Protein AF-A0A8T1BRJ1-F1 (afdb_monomer_lite)

Organism: NCBI:txid29920

Secondary structure (DSSP, 8-state):
--EEEEEE--TT-SS-HHHHHIIIIITTTT-HHHHHHHSEEEEEES--TT-TTSPPTT-EEEES--EEEEEETTTEEEEE--GGGEEEE--SS-----EEEEP-

Sequence (104 aa):
MNLICLHFTDAESSEPLEALQELFRDNYESNRDAVNSLLLTATMWNMESRSDDLPLSGAIITISDYSNLKQFRETNYQMTIKLRDLTWENQPYKIRGSMVIHMP

Radius of gyration: 13.13 Å; chains: 1; bounding box: 35×35×32 Å

Structure (mmCIF, N/CA/C/O backbone):
data_AF-A0A8T1BRJ1-F1
#
_entry.id   AF-A0A8T1BRJ1-F1
#
loop_
_atom_site.group_PDB
_atom_site.id
_atom_site.type_symbol
_atom_site.label_atom_id
_atom_site.label_alt_id
_atom_site.label_comp_id
_atom_site.label_asym_id
_atom_site.label_entity_id
_atom_site.label_seq_id
_atom_site.pdbx_PDB_ins_code
_atom_site.Cartn_x
_atom_site.Cartn_y
_atom_site.Cartn_z
_atom_site.occupancy
_atom_site.B_iso_or_equiv
_atom_site.auth_seq_id
_atom_site.auth_comp_id
_atom_site.auth_asym_id
_atom_site.auth_atom_id
_atom_site.pdbx_PDB_model_num
ATOM 1 N N . MET A 1 1 ? -0.884 -20.447 -3.871 1.00 51.69 1 MET A N 1
ATOM 2 C CA . MET A 1 1 ? -1.229 -19.159 -4.502 1.00 51.69 1 MET A CA 1
ATOM 3 C C . MET A 1 1 ? -0.728 -18.094 -3.561 1.00 51.69 1 MET A C 1
ATOM 5 O O . MET A 1 1 ? -1.243 -18.011 -2.454 1.00 51.69 1 MET A O 1
ATOM 9 N N . ASN A 1 2 ? 0.338 -17.399 -3.942 1.00 67.44 2 ASN A N 1
ATOM 10 C CA . ASN A 1 2 ? 0.956 -16.407 -3.074 1.00 67.44 2 ASN A CA 1
ATOM 11 C C . ASN A 1 2 ? 0.276 -15.059 -3.297 1.00 67.44 2 ASN A C 1
ATOM 13 O O . ASN A 1 2 ? -0.020 -14.674 -4.434 1.00 67.44 2 ASN A O 1
ATOM 17 N N . LEU A 1 3 ? -0.014 -14.401 -2.185 1.00 73.38 3 LEU A N 1
ATOM 18 C CA . LEU A 1 3 ? -0.657 -13.105 -2.116 1.00 73.38 3 LEU A CA 1
ATOM 19 C C . LEU A 1 3 ? 0.280 -12.176 -1.362 1.00 73.38 3 LEU A C 1
ATOM 21 O O . LEU A 1 3 ? 0.833 -12.562 -0.332 1.00 73.38 3 LEU A O 1
ATOM 25 N N . ILE A 1 4 ? 0.456 -10.970 -1.888 1.00 79.81 4 ILE A N 1
ATOM 26 C CA . ILE A 1 4 ? 1.264 -9.932 -1.256 1.00 79.81 4 ILE A CA 1
ATOM 27 C C . ILE A 1 4 ? 0.362 -8.741 -0.968 1.00 79.81 4 ILE A C 1
ATOM 29 O O . ILE A 1 4 ? -0.399 -8.310 -1.838 1.00 79.81 4 ILE A O 1
ATOM 33 N N . CYS A 1 5 ? 0.462 -8.228 0.256 1.00 82.25 5 CYS A N 1
ATOM 34 C CA . CYS A 1 5 ? -0.195 -7.000 0.675 1.00 82.25 5 CYS A CA 1
ATOM 35 C C . CYS A 1 5 ? 0.829 -5.868 0.704 1.00 82.25 5 CYS A C 1
ATOM 37 O O . CYS A 1 5 ? 1.809 -5.916 1.452 1.00 82.25 5 CYS A O 1
ATOM 39 N N . LEU A 1 6 ? 0.573 -4.838 -0.093 1.00 83.94 6 LEU A N 1
ATOM 40 C CA . LEU A 1 6 ? 1.290 -3.572 -0.039 1.00 83.94 6 LEU A CA 1
ATOM 41 C C . LEU A 1 6 ? 0.434 -2.567 0.726 1.00 83.94 6 LEU A C 1
ATOM 43 O O . LEU A 1 6 ? -0.760 -2.450 0.453 1.00 83.94 6 LEU A O 1
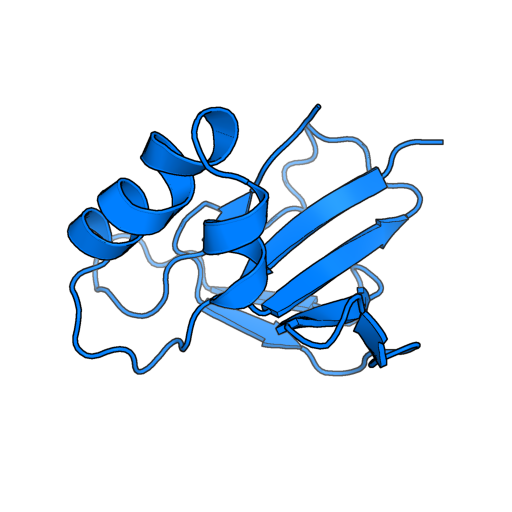ATOM 47 N N . HIS A 1 7 ? 1.035 -1.848 1.668 1.00 86.00 7 HIS A N 1
ATOM 48 C CA . HIS A 1 7 ? 0.369 -0.750 2.361 1.00 86.00 7 HIS A CA 1
ATOM 49 C C . HIS A 1 7 ? 0.983 0.572 1.926 1.00 86.00 7 HIS A C 1
ATOM 51 O O . HIS A 1 7 ? 2.209 0.734 1.948 1.00 86.00 7 HIS A O 1
ATOM 57 N N . PHE A 1 8 ? 0.111 1.502 1.552 1.00 84.44 8 PHE A N 1
ATOM 58 C CA . PHE A 1 8 ? 0.474 2.822 1.070 1.00 84.44 8 PHE A CA 1
ATOM 59 C C . PHE A 1 8 ? -0.012 3.895 2.038 1.00 84.44 8 PHE A C 1
ATOM 61 O O . PHE A 1 8 ? -1.160 3.874 2.488 1.00 84.44 8 PHE A O 1
ATOM 68 N N . THR A 1 9 ? 0.880 4.839 2.312 1.00 84.88 9 THR A N 1
ATOM 69 C CA . THR A 1 9 ? 0.563 6.142 2.899 1.00 84.88 9 THR A CA 1
ATOM 70 C C . THR A 1 9 ? 0.669 7.217 1.818 1.00 84.88 9 THR A C 1
ATOM 72 O O . THR A 1 9 ? 1.154 6.946 0.716 1.00 84.88 9 THR A O 1
ATOM 75 N N . ASP A 1 10 ? 0.226 8.433 2.124 1.00 82.19 10 ASP A N 1
ATOM 76 C CA . ASP A 1 10 ? 0.404 9.572 1.228 1.00 82.19 10 ASP A CA 1
ATOM 77 C C . ASP A 1 10 ? 1.902 9.828 0.978 1.00 82.19 10 ASP A C 1
ATOM 79 O O . ASP A 1 10 ? 2.700 9.931 1.913 1.00 82.19 10 ASP A O 1
ATOM 83 N N . ALA A 1 11 ? 2.298 9.927 -0.291 1.00 78.69 11 ALA A N 1
ATOM 84 C CA . ALA A 1 11 ? 3.668 10.273 -0.659 1.00 78.69 11 ALA A CA 1
ATOM 85 C C . ALA A 1 11 ? 4.033 11.704 -0.228 1.00 78.69 11 ALA A C 1
ATOM 87 O O . ALA A 1 11 ? 5.202 11.993 0.025 1.00 78.69 11 ALA A O 1
ATOM 88 N N . GLU A 1 12 ? 3.030 12.573 -0.093 1.00 78.44 12 GLU A N 1
ATOM 89 C CA . GLU A 1 12 ? 3.161 13.967 0.330 1.00 78.44 12 GLU A CA 1
ATOM 90 C C . GLU A 1 12 ? 2.919 14.162 1.840 1.00 78.44 12 GLU A C 1
ATOM 92 O O . GLU A 1 12 ? 2.792 15.300 2.300 1.00 78.44 12 GLU A O 1
ATOM 97 N N . SER A 1 13 ? 2.892 13.073 2.625 1.00 79.38 13 SER A N 1
ATOM 98 C CA . SER A 1 13 ? 2.833 13.130 4.095 1.00 79.38 13 SER A CA 1
ATOM 99 C C . SER A 1 13 ? 3.930 14.048 4.643 1.00 79.38 13 SER A C 1
ATOM 101 O O . SER A 1 13 ? 5.079 14.017 4.195 1.00 79.38 13 SER A O 1
ATOM 103 N N . SER A 1 14 ? 3.582 14.865 5.636 1.00 81.38 14 SER A N 1
ATOM 104 C CA . SER A 1 14 ? 4.523 15.795 6.276 1.00 81.38 14 SER A CA 1
ATOM 105 C C . SER A 1 14 ? 5.507 15.106 7.231 1.00 81.38 14 SER A C 1
ATOM 107 O O . SER A 1 14 ? 6.554 15.657 7.574 1.00 81.38 14 SER A O 1
ATOM 109 N N . GLU A 1 15 ? 5.156 13.901 7.663 1.00 84.88 15 GLU A N 1
ATOM 110 C CA . GLU A 1 15 ? 5.881 13.051 8.586 1.00 84.88 15 GLU A CA 1
ATOM 111 C C . GLU A 1 15 ? 7.107 12.415 7.908 1.00 84.88 15 GLU A C 1
ATOM 113 O O . GLU A 1 15 ? 7.035 11.990 6.752 1.00 84.88 15 GLU A O 1
ATOM 118 N N . PRO A 1 16 ? 8.245 12.301 8.617 1.00 83.81 16 PRO A N 1
ATOM 119 C CA . PRO A 1 16 ? 9.419 11.626 8.078 1.00 83.81 16 PRO A CA 1
ATOM 120 C C . PRO A 1 16 ? 9.171 10.119 7.907 1.00 83.81 16 PRO A C 1
ATOM 122 O O . PRO A 1 16 ? 8.382 9.510 8.636 1.00 83.81 16 PRO A O 1
ATOM 125 N N . LEU A 1 17 ? 9.890 9.506 6.959 1.00 80.00 17 LEU A N 1
ATOM 126 C CA . LEU A 1 17 ? 9.783 8.082 6.618 1.00 80.00 17 LEU A CA 1
ATOM 127 C C . LEU A 1 17 ? 9.951 7.186 7.851 1.00 80.00 17 LEU A C 1
ATOM 129 O O . LEU A 1 17 ? 9.183 6.245 8.029 1.00 80.00 17 LEU A O 1
ATOM 133 N N . GLU A 1 18 ? 10.920 7.498 8.705 1.00 83.69 18 GLU A N 1
ATOM 134 C CA . GLU A 1 18 ? 11.235 6.740 9.914 1.00 83.69 18 GLU A CA 1
ATOM 135 C C . GLU A 1 18 ? 10.057 6.747 10.896 1.00 83.69 18 GLU A C 1
ATOM 137 O O . GLU A 1 18 ? 9.655 5.691 11.373 1.00 83.69 18 GLU A O 1
ATOM 142 N N . ALA A 1 19 ? 9.422 7.904 11.117 1.00 85.69 19 ALA A N 1
ATOM 143 C CA . ALA A 1 19 ? 8.258 8.004 11.999 1.00 85.69 19 ALA A CA 1
ATOM 144 C C . ALA A 1 19 ? 7.046 7.244 11.440 1.00 85.69 19 ALA A C 1
ATOM 146 O O . ALA A 1 19 ? 6.313 6.597 12.183 1.00 85.69 19 ALA A O 1
ATOM 147 N N . LEU A 1 20 ? 6.843 7.288 10.122 1.00 84.25 20 LEU A N 1
ATOM 148 C CA . LEU A 1 20 ? 5.788 6.523 9.455 1.00 84.25 20 LEU A CA 1
ATOM 149 C C . LEU A 1 20 ? 6.063 5.009 9.509 1.00 84.25 20 LEU A C 1
ATOM 151 O O . LEU A 1 20 ? 5.131 4.219 9.644 1.00 84.25 20 LEU A O 1
ATOM 155 N N . GLN A 1 21 ? 7.328 4.587 9.423 1.00 84.00 21 GLN A N 1
ATOM 156 C CA . GLN A 1 21 ? 7.721 3.186 9.595 1.00 84.00 21 GLN A CA 1
ATOM 157 C C . GLN A 1 21 ? 7.490 2.720 11.035 1.00 84.00 21 GLN A C 1
ATOM 159 O O . GLN A 1 21 ? 6.833 1.700 11.227 1.00 84.00 21 GLN A O 1
ATOM 164 N N . GLU A 1 22 ? 7.920 3.484 12.036 1.00 84.38 22 GLU A N 1
ATOM 165 C CA . GLU A 1 22 ? 7.644 3.173 13.443 1.00 84.38 22 GLU A CA 1
ATOM 166 C C . GLU A 1 22 ? 6.133 3.092 13.714 1.00 84.38 22 GLU A C 1
ATOM 168 O O . GLU A 1 22 ? 5.647 2.158 14.355 1.00 84.38 22 GLU A O 1
ATOM 173 N N . LEU A 1 23 ? 5.358 4.041 13.178 1.00 83.75 23 LEU A N 1
ATOM 174 C CA . LEU A 1 23 ? 3.913 4.093 13.381 1.00 83.75 23 LEU A CA 1
ATOM 175 C C . LEU A 1 23 ? 3.191 2.896 12.756 1.00 83.75 23 LEU A C 1
ATOM 177 O O . LEU A 1 23 ? 2.296 2.336 13.388 1.00 83.75 23 LEU A O 1
ATOM 181 N N . PHE A 1 24 ? 3.560 2.516 11.531 1.00 85.31 24 PHE A N 1
ATOM 182 C CA . PHE A 1 24 ? 2.798 1.546 10.748 1.00 85.31 24 PHE A CA 1
ATOM 183 C C . PHE A 1 24 ? 3.444 0.170 10.643 1.00 85.31 24 PHE A C 1
ATOM 185 O O . PHE A 1 24 ? 2.746 -0.822 10.820 1.00 85.31 24 PHE A O 1
ATOM 192 N N . ARG A 1 25 ? 4.745 0.082 10.348 1.00 81.81 25 ARG A N 1
ATOM 193 C CA . ARG A 1 25 ? 5.458 -1.194 10.178 1.00 81.81 25 ARG A CA 1
ATOM 194 C C . ARG A 1 25 ? 5.703 -1.853 11.527 1.00 81.81 25 ARG A C 1
ATOM 196 O O . ARG A 1 25 ? 5.327 -3.007 11.717 1.00 81.81 25 ARG A O 1
ATOM 203 N N . ASP A 1 26 ? 6.313 -1.122 12.452 1.00 82.62 26 ASP A N 1
ATOM 204 C CA . ASP A 1 26 ? 6.788 -1.711 13.707 1.00 82.62 26 ASP A CA 1
ATOM 205 C C . ASP A 1 26 ? 5.620 -2.064 14.639 1.00 82.62 26 ASP A C 1
ATOM 207 O O . ASP A 1 26 ? 5.676 -3.048 15.378 1.00 82.62 26 ASP A O 1
ATOM 211 N N . ASN A 1 27 ? 4.510 -1.328 14.525 1.00 81.38 27 ASN A N 1
ATOM 212 C CA . ASN A 1 27 ? 3.263 -1.604 15.241 1.00 81.38 27 ASN A CA 1
ATOM 213 C C . ASN A 1 27 ? 2.264 -2.475 14.462 1.00 81.38 27 ASN A C 1
ATOM 215 O O . ASN A 1 27 ? 1.173 -2.737 14.972 1.00 81.38 27 ASN A O 1
ATOM 219 N N . TYR A 1 28 ? 2.583 -2.931 13.245 1.00 84.06 28 TYR A N 1
ATOM 220 C CA . TYR A 1 28 ? 1.607 -3.667 12.435 1.00 84.06 28 TYR A CA 1
ATOM 221 C C . TYR A 1 28 ? 1.141 -4.938 13.137 1.00 84.06 28 TYR A C 1
ATOM 223 O O . TYR A 1 28 ? -0.051 -5.158 13.317 1.00 84.06 28 TYR A O 1
ATOM 231 N N . GLU A 1 29 ? 2.087 -5.769 13.573 1.00 83.94 29 GLU A N 1
ATOM 232 C CA . GLU A 1 29 ? 1.800 -7.075 14.169 1.00 83.94 29 GLU A CA 1
ATOM 233 C C . GLU A 1 29 ? 0.980 -6.966 15.459 1.00 83.94 29 GLU A C 1
ATOM 235 O O . GLU A 1 29 ? 0.115 -7.804 15.717 1.00 83.94 29 GLU A O 1
ATOM 240 N N . SER A 1 30 ? 1.212 -5.912 16.243 1.00 87.25 30 SER A N 1
ATOM 241 C CA . SER A 1 30 ? 0.502 -5.657 17.494 1.00 87.25 30 SER A CA 1
ATOM 242 C C . SER A 1 30 ? -0.854 -4.974 17.292 1.00 87.25 30 SER A C 1
ATOM 244 O O . SER A 1 30 ? -1.721 -5.114 18.155 1.00 87.25 30 SER A O 1
ATOM 246 N N . ASN A 1 31 ? -1.069 -4.262 16.176 1.00 85.06 31 ASN A N 1
ATOM 247 C CA . ASN A 1 31 ? -2.285 -3.477 15.953 1.00 85.06 31 ASN A CA 1
ATOM 248 C C . ASN A 1 31 ? -2.735 -3.402 14.479 1.00 85.06 31 ASN A C 1
ATOM 250 O O . ASN A 1 31 ? -3.000 -2.325 13.935 1.00 85.06 31 ASN A O 1
ATOM 254 N N . ARG A 1 32 ? -2.854 -4.567 13.828 1.00 85.19 32 ARG A N 1
ATOM 255 C CA . ARG A 1 32 ? -3.168 -4.683 12.391 1.00 85.19 32 ARG A CA 1
ATOM 256 C C . ARG A 1 32 ? -4.414 -3.916 11.968 1.00 85.19 32 ARG A C 1
ATOM 258 O O . ARG A 1 32 ? -4.394 -3.249 10.941 1.00 85.19 32 ARG A O 1
ATOM 265 N N . ASP A 1 33 ? -5.503 -4.023 12.727 1.00 83.25 33 ASP A N 1
ATOM 266 C CA . ASP A 1 33 ? -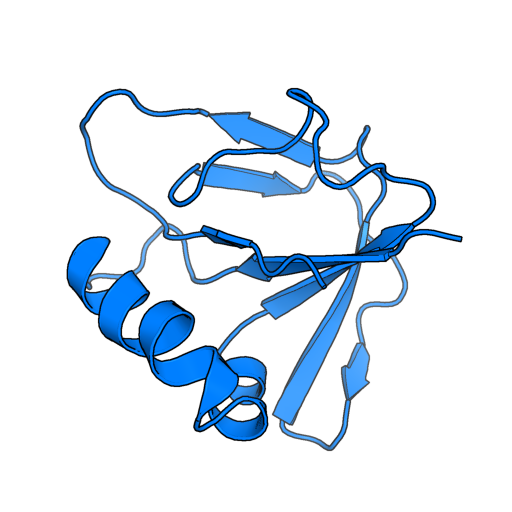6.776 -3.400 12.350 1.00 83.25 33 ASP A CA 1
ATOM 267 C C . ASP A 1 33 ? -6.686 -1.869 12.378 1.00 83.25 33 ASP A C 1
ATOM 269 O O . ASP A 1 33 ? -7.159 -1.220 11.446 1.00 83.25 33 ASP A O 1
ATOM 273 N N . ALA A 1 34 ? -6.020 -1.288 13.383 1.00 84.44 34 ALA A N 1
ATOM 274 C CA . ALA A 1 34 ? -5.825 0.157 13.434 1.00 84.44 34 ALA A CA 1
ATOM 275 C C . ALA A 1 34 ? -4.906 0.642 12.307 1.00 84.44 34 ALA A C 1
ATOM 277 O O . ALA A 1 34 ? -5.222 1.628 11.650 1.00 84.44 34 ALA A O 1
ATOM 278 N N . VAL A 1 35 ? -3.809 -0.066 12.023 1.00 83.81 35 VAL A N 1
ATOM 279 C CA . VAL A 1 35 ? -2.912 0.313 10.919 1.00 83.81 35 VAL A CA 1
ATOM 280 C C . VAL A 1 35 ? -3.626 0.211 9.566 1.00 83.81 35 VAL A C 1
ATOM 282 O O . VAL A 1 35 ? -3.586 1.151 8.776 1.00 83.81 35 VAL A O 1
ATOM 285 N N . ASN A 1 36 ? -4.360 -0.877 9.320 1.00 84.31 36 ASN A N 1
ATOM 286 C CA . ASN A 1 36 ? -5.132 -1.067 8.087 1.00 84.31 36 ASN A CA 1
ATOM 287 C C . ASN A 1 36 ? -6.246 -0.024 7.897 1.00 84.31 36 ASN A C 1
ATOM 289 O O . ASN A 1 36 ? -6.642 0.230 6.763 1.00 84.31 36 ASN A O 1
ATOM 293 N N . SER A 1 37 ? -6.755 0.572 8.980 1.00 84.75 37 SER A N 1
ATOM 294 C CA . SER A 1 37 ? -7.751 1.650 8.897 1.00 84.75 37 SER A CA 1
ATOM 295 C C . SER A 1 37 ? -7.174 2.991 8.443 1.00 84.75 37 SER A C 1
ATOM 297 O O . SER A 1 37 ? -7.909 3.857 7.976 1.00 84.75 37 SER A O 1
ATOM 299 N N . LEU A 1 38 ? -5.859 3.166 8.584 1.00 85.50 38 LEU A N 1
ATOM 300 C CA . LEU A 1 38 ? -5.157 4.409 8.272 1.00 85.50 38 LEU A CA 1
ATOM 301 C C . LEU A 1 38 ? -4.438 4.358 6.922 1.00 85.50 38 LEU A C 1
ATOM 303 O O . LEU A 1 38 ? -4.058 5.399 6.395 1.00 85.50 38 LEU A O 1
ATOM 307 N N . LEU A 1 39 ? -4.249 3.161 6.366 1.00 85.56 39 LEU A N 1
ATOM 308 C CA . LEU A 1 39 ? -3.495 2.940 5.138 1.00 85.56 39 LEU A CA 1
ATOM 309 C C . LEU A 1 39 ? -4.386 2.441 4.008 1.00 85.56 39 LEU A C 1
ATOM 311 O O . LEU A 1 39 ? -5.381 1.745 4.214 1.00 85.56 39 LEU A O 1
ATOM 315 N N . LEU A 1 40 ? -3.971 2.746 2.783 1.00 84.50 40 LEU A N 1
ATOM 316 C CA . LEU A 1 40 ? -4.531 2.118 1.598 1.00 84.50 40 LEU A CA 1
ATOM 317 C C . LEU A 1 40 ? -3.820 0.781 1.369 1.00 84.50 40 LEU A C 1
ATOM 319 O O . LEU A 1 40 ? -2.616 0.750 1.110 1.00 84.50 40 LEU A O 1
ATOM 323 N N . THR A 1 41 ? -4.557 -0.326 1.433 1.00 85.94 41 THR A N 1
ATOM 324 C CA . THR A 1 41 ? -3.996 -1.662 1.203 1.00 85.94 41 THR A CA 1
ATOM 325 C C . THR A 1 41 ? -4.234 -2.097 -0.240 1.00 85.94 41 THR A C 1
ATOM 327 O O . THR A 1 41 ? -5.365 -2.122 -0.725 1.00 85.94 41 THR A O 1
ATOM 330 N N . ALA A 1 42 ? -3.185 -2.527 -0.930 1.00 84.94 42 ALA A N 1
ATOM 331 C CA . ALA A 1 42 ? -3.304 -3.193 -2.216 1.00 84.94 42 ALA A CA 1
ATOM 332 C C . ALA A 1 42 ? -2.902 -4.656 -2.130 1.00 84.94 42 ALA A C 1
ATOM 334 O O . ALA A 1 42 ? -1.880 -5.020 -1.553 1.00 84.94 42 ALA A O 1
ATOM 335 N N . THR A 1 43 ? -3.724 -5.497 -2.744 1.00 86.38 43 THR A N 1
ATOM 336 C CA . THR A 1 43 ? -3.476 -6.928 -2.864 1.00 86.38 43 THR A CA 1
ATOM 337 C C . THR A 1 43 ? -2.946 -7.249 -4.253 1.00 86.38 43 THR A C 1
ATOM 339 O O . THR A 1 43 ? -3.554 -6.876 -5.262 1.00 86.38 43 THR A O 1
ATOM 342 N N . MET A 1 44 ? -1.843 -7.989 -4.296 1.00 82.56 44 MET A N 1
ATOM 343 C CA . MET A 1 44 ? -1.249 -8.541 -5.509 1.00 82.56 44 MET A CA 1
ATOM 344 C C . MET A 1 44 ? -1.327 -10.063 -5.490 1.00 82.56 44 MET A C 1
ATOM 346 O O . MET A 1 44 ? -1.005 -10.703 -4.490 1.00 82.56 44 MET A O 1
ATOM 350 N N . TRP A 1 45 ? -1.734 -10.641 -6.617 1.00 78.12 45 TRP A N 1
ATOM 351 C CA . TRP A 1 45 ? -1.893 -12.084 -6.789 1.00 78.12 45 TRP A CA 1
ATOM 352 C C . TRP A 1 45 ? -0.770 -12.653 -7.657 1.00 78.12 45 TRP A C 1
ATOM 354 O O . TRP A 1 45 ? -0.295 -11.977 -8.567 1.00 78.12 45 TRP A O 1
ATOM 364 N N . ASN A 1 46 ? -0.410 -13.919 -7.421 1.00 73.81 46 ASN A N 1
ATOM 365 C CA . ASN A 1 46 ? 0.588 -14.672 -8.195 1.00 73.81 46 ASN A CA 1
ATOM 366 C C . ASN A 1 46 ? 2.006 -14.074 -8.158 1.00 73.81 46 ASN A C 1
ATOM 368 O O . ASN A 1 46 ? 2.742 -14.181 -9.134 1.00 73.81 46 ASN A O 1
ATOM 372 N N . MET A 1 47 ? 2.389 -13.481 -7.028 1.00 69.38 47 MET A N 1
ATOM 373 C CA . MET A 1 47 ? 3.739 -12.957 -6.804 1.00 69.38 47 MET A CA 1
ATOM 374 C C . MET A 1 47 ? 4.506 -13.840 -5.822 1.00 69.38 47 MET A C 1
ATOM 376 O O . MET A 1 47 ? 3.958 -14.248 -4.798 1.00 69.38 47 MET A O 1
ATOM 380 N N . GLU A 1 48 ? 5.778 -14.114 -6.096 1.00 63.78 48 GLU A N 1
ATOM 381 C CA . GLU A 1 48 ? 6.680 -14.702 -5.104 1.00 63.78 48 GLU A CA 1
ATOM 382 C C . GLU A 1 48 ? 7.283 -13.589 -4.244 1.00 63.78 48 GLU A C 1
ATOM 384 O O . GLU A 1 48 ? 7.763 -12.583 -4.755 1.00 63.78 48 GLU A O 1
ATOM 389 N N . SER A 1 49 ? 7.239 -13.752 -2.921 1.00 56.78 49 SER A N 1
ATOM 390 C CA . SER A 1 49 ? 7.572 -12.691 -1.964 1.00 56.78 49 SER A CA 1
ATOM 391 C C . SER A 1 49 ? 9.041 -12.249 -1.996 1.00 56.78 49 SER A C 1
ATOM 393 O O . SER A 1 49 ? 9.370 -11.187 -1.488 1.00 56.78 49 SER A O 1
ATOM 395 N N . ARG A 1 50 ? 9.928 -13.022 -2.631 1.00 56.25 50 ARG A N 1
ATOM 396 C CA . ARG A 1 50 ? 11.370 -12.739 -2.737 1.00 56.25 50 ARG A CA 1
ATOM 397 C C . ARG A 1 50 ? 11.806 -12.205 -4.099 1.00 56.25 50 ARG A C 1
ATOM 399 O O . ARG A 1 50 ? 12.989 -12.282 -4.415 1.00 56.25 50 ARG A O 1
ATOM 406 N N . SER A 1 51 ? 10.877 -11.736 -4.923 1.00 56.75 51 SER A N 1
ATOM 407 C CA . SER A 1 51 ? 11.243 -11.210 -6.232 1.00 56.75 51 SER A CA 1
ATOM 408 C C . SER A 1 51 ? 11.837 -9.802 -6.084 1.00 56.75 51 SER A C 1
ATOM 410 O O . SER A 1 51 ? 11.276 -8.948 -5.396 1.00 56.75 51 SER A O 1
ATOM 412 N N . ASP A 1 52 ? 12.974 -9.560 -6.743 1.00 66.62 52 ASP A N 1
ATOM 413 C CA . ASP A 1 52 ? 13.575 -8.224 -6.908 1.00 66.62 52 ASP A CA 1
ATOM 414 C C . ASP A 1 52 ? 12.656 -7.272 -7.710 1.00 66.62 52 ASP A C 1
ATOM 416 O O . ASP A 1 52 ? 12.958 -6.093 -7.888 1.00 66.62 52 ASP A O 1
ATOM 420 N N . ASP A 1 53 ? 11.512 -7.777 -8.184 1.00 76.12 53 ASP A N 1
ATOM 421 C CA . ASP A 1 53 ? 10.494 -7.048 -8.939 1.00 76.12 53 ASP A CA 1
ATOM 422 C C . ASP A 1 53 ? 9.469 -6.359 -8.029 1.00 76.12 53 ASP A C 1
ATOM 424 O O . ASP A 1 53 ? 8.428 -5.912 -8.508 1.00 76.12 53 ASP A O 1
ATOM 428 N N . LEU A 1 54 ? 9.716 -6.293 -6.720 1.00 78.38 54 LEU A N 1
ATOM 429 C CA . LEU A 1 54 ? 8.897 -5.518 -5.797 1.00 78.38 54 LEU A CA 1
ATOM 430 C C . LEU A 1 54 ? 9.611 -4.229 -5.382 1.00 78.38 54 LEU A C 1
ATOM 432 O O . LEU A 1 54 ? 10.830 -4.217 -5.193 1.00 78.38 54 LEU A O 1
ATOM 436 N N . PRO A 1 55 ? 8.859 -3.134 -5.197 1.00 79.00 55 PRO A N 1
ATOM 437 C CA . PRO A 1 55 ? 9.422 -1.909 -4.654 1.00 79.00 55 PRO A CA 1
ATOM 438 C C . PRO A 1 55 ? 10.054 -2.138 -3.279 1.00 79.00 55 PRO A C 1
ATOM 440 O O . PRO A 1 55 ? 9.610 -2.988 -2.510 1.00 79.00 55 PRO A O 1
ATOM 443 N N . LEU A 1 56 ? 11.077 -1.354 -2.938 1.00 79.81 56 LEU A N 1
ATOM 444 C CA . LEU A 1 56 ? 11.638 -1.364 -1.588 1.00 79.81 56 LEU A CA 1
ATOM 445 C C . LEU A 1 56 ? 10.762 -0.554 -0.626 1.00 79.81 56 LEU A C 1
ATOM 447 O O . LEU A 1 56 ? 10.037 0.359 -1.018 1.00 79.81 56 LEU A O 1
ATOM 451 N N . SER A 1 57 ? 10.854 -0.865 0.667 1.00 76.56 57 SER A N 1
ATOM 452 C CA . SER A 1 57 ? 10.216 -0.070 1.721 1.00 76.56 57 SER A CA 1
ATOM 453 C C . SER A 1 57 ? 10.627 1.400 1.605 1.00 76.56 57 SER A C 1
ATOM 455 O O . SER A 1 57 ? 11.814 1.705 1.676 1.00 76.56 57 SER A O 1
ATOM 457 N N . GLY A 1 58 ? 9.657 2.300 1.449 1.00 76.19 58 GLY A N 1
ATOM 458 C CA . GLY A 1 58 ? 9.927 3.732 1.242 1.00 76.19 58 GLY A CA 1
ATOM 459 C C . GLY A 1 58 ? 10.054 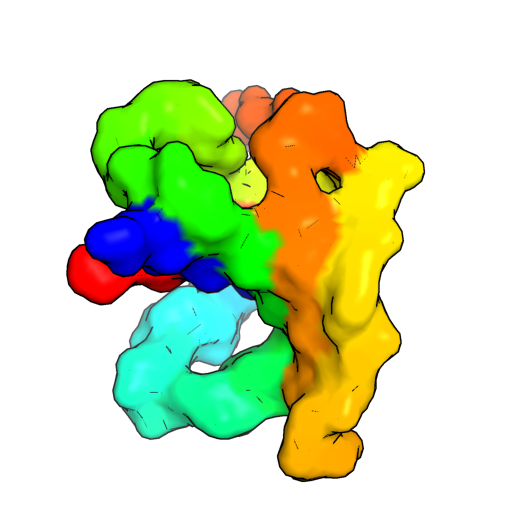4.183 -0.214 1.00 76.19 58 GLY A C 1
ATOM 460 O O . GLY A 1 58 ? 10.405 5.333 -0.457 1.00 76.19 58 GLY A O 1
ATOM 461 N N . ALA A 1 59 ? 9.796 3.305 -1.184 1.00 81.69 59 ALA A N 1
ATOM 462 C CA . ALA A 1 59 ? 9.699 3.709 -2.580 1.00 81.69 59 ALA A CA 1
ATOM 463 C C . ALA A 1 59 ? 8.418 4.519 -2.840 1.00 81.69 59 ALA A C 1
ATOM 465 O O . ALA A 1 59 ? 7.347 4.193 -2.320 1.00 81.69 59 ALA A O 1
ATOM 466 N N . ILE A 1 60 ? 8.522 5.519 -3.719 1.00 82.88 60 ILE A N 1
ATOM 467 C CA . ILE A 1 60 ? 7.352 6.216 -4.262 1.00 82.88 60 ILE A CA 1
ATOM 468 C C . ILE A 1 60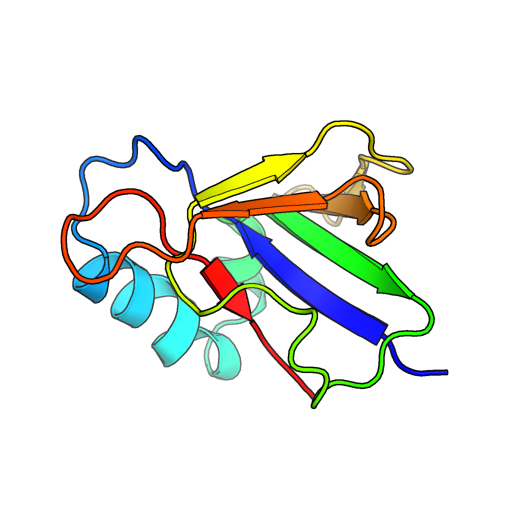 ? 6.727 5.324 -5.320 1.00 82.88 60 ILE A C 1
ATOM 470 O O . ILE A 1 60 ? 7.397 4.926 -6.275 1.00 82.88 60 ILE A O 1
ATOM 474 N N . ILE A 1 61 ? 5.441 5.031 -5.151 1.00 84.12 61 ILE A N 1
ATOM 475 C CA . ILE A 1 61 ? 4.686 4.140 -6.023 1.00 84.12 61 ILE A CA 1
ATOM 476 C C . ILE A 1 61 ? 3.710 4.953 -6.863 1.00 84.12 61 ILE A C 1
ATOM 478 O O . ILE A 1 61 ? 2.886 5.694 -6.335 1.00 84.12 61 ILE A O 1
ATOM 482 N N . THR A 1 62 ? 3.768 4.764 -8.176 1.00 86.00 62 THR A N 1
ATOM 483 C CA . THR A 1 62 ? 2.741 5.238 -9.102 1.00 86.00 62 THR A CA 1
ATOM 484 C C . THR A 1 62 ? 1.889 4.052 -9.537 1.00 86.00 62 THR A C 1
ATOM 486 O O . THR A 1 62 ? 2.415 3.032 -9.986 1.00 86.00 62 THR A O 1
ATOM 489 N N . ILE A 1 63 ? 0.571 4.193 -9.395 1.00 87.69 63 ILE A N 1
ATOM 490 C CA . ILE A 1 63 ? -0.422 3.181 -9.767 1.00 87.69 63 ILE A CA 1
ATOM 491 C C . ILE A 1 63 ? -1.179 3.713 -10.978 1.00 87.69 63 ILE A C 1
ATOM 493 O O . ILE A 1 63 ? -1.898 4.706 -10.869 1.00 87.69 63 ILE A O 1
ATOM 497 N N . SER A 1 64 ? -0.993 3.081 -12.134 1.00 87.31 64 SER A N 1
ATOM 498 C CA . SER A 1 64 ? -1.621 3.517 -13.386 1.00 87.31 64 SER A CA 1
ATOM 499 C C . SER A 1 64 ? -3.015 2.925 -13.592 1.00 87.31 64 SER A C 1
ATOM 501 O O . SER A 1 64 ? -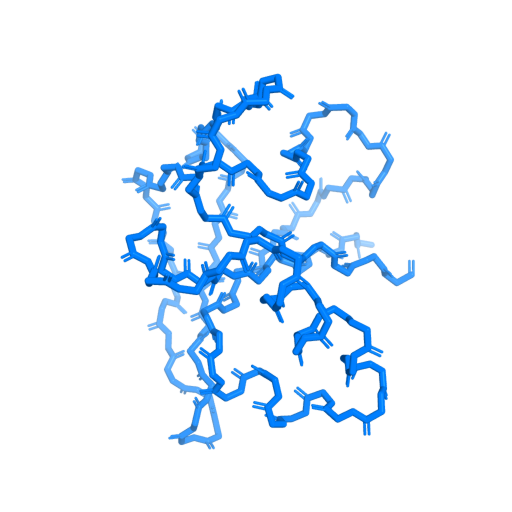3.840 3.542 -14.265 1.00 87.31 64 SER A O 1
ATOM 503 N N . ASP A 1 65 ? -3.291 1.761 -12.999 1.00 86.88 65 ASP A N 1
ATOM 504 C CA . ASP A 1 65 ? -4.599 1.110 -13.023 1.00 86.88 65 ASP A CA 1
ATOM 505 C C . ASP A 1 65 ? -4.822 0.265 -11.759 1.00 86.88 65 ASP A C 1
ATOM 507 O O . ASP A 1 65 ? -3.888 -0.288 -11.169 1.00 86.88 65 ASP A O 1
ATOM 511 N N . TYR A 1 66 ? -6.079 0.153 -11.336 1.00 90.00 66 TYR A N 1
ATOM 512 C CA . TYR A 1 66 ? -6.489 -0.662 -10.198 1.00 90.00 66 TYR A CA 1
ATOM 513 C C . TYR A 1 66 ? -7.911 -1.190 -10.380 1.00 90.00 66 TYR A C 1
ATOM 515 O O . TYR A 1 66 ? -8.735 -0.665 -11.124 1.00 90.00 66 TYR A O 1
ATOM 523 N N . SER A 1 67 ? -8.231 -2.251 -9.647 1.00 88.19 67 SER A N 1
ATOM 524 C CA . SER A 1 67 ? -9.554 -2.873 -9.663 1.00 88.19 67 SER A CA 1
ATOM 525 C C . SER A 1 67 ? -10.037 -3.169 -8.251 1.00 88.19 67 SER A C 1
ATOM 527 O O . SER A 1 67 ? -9.254 -3.196 -7.304 1.00 88.19 67 SER A O 1
ATOM 529 N N . ASN A 1 68 ? -11.341 -3.408 -8.100 1.00 89.12 68 ASN A N 1
ATOM 530 C CA . ASN A 1 68 ? -11.953 -3.789 -6.825 1.00 89.12 68 ASN A CA 1
ATOM 531 C C . ASN A 1 68 ? -11.669 -2.819 -5.664 1.00 89.12 68 ASN A C 1
ATOM 533 O O . ASN A 1 68 ? -11.616 -3.270 -4.523 1.00 89.12 68 ASN A O 1
ATOM 537 N N . LEU A 1 69 ? -11.518 -1.514 -5.936 1.00 88.88 69 LEU A N 1
ATOM 538 C CA . LEU A 1 69 ? -11.421 -0.513 -4.874 1.00 88.88 69 LEU A CA 1
ATOM 539 C C . LEU A 1 69 ? -12.715 -0.521 -4.061 1.00 88.88 69 LEU A C 1
ATOM 541 O O . LEU A 1 69 ? -13.785 -0.179 -4.571 1.00 88.88 69 LEU A O 1
ATOM 545 N N . LYS A 1 70 ? -12.621 -0.962 -2.809 1.00 87.62 70 LYS A N 1
ATOM 546 C CA . LYS A 1 70 ? -13.757 -1.086 -1.900 1.00 87.62 70 LYS A CA 1
ATOM 547 C C . LYS A 1 70 ? -13.340 -0.732 -0.485 1.00 87.62 70 LYS A C 1
ATOM 549 O O . LYS A 1 70 ? -12.231 -1.032 -0.049 1.00 87.62 70 LYS A O 1
ATOM 554 N N . GLN A 1 71 ? -14.282 -0.144 0.237 1.00 84.69 71 GLN A N 1
ATOM 555 C CA . GLN A 1 71 ? -14.193 -0.000 1.678 1.00 84.69 71 GLN A CA 1
ATOM 556 C C . GLN A 1 71 ? -14.605 -1.326 2.330 1.00 84.69 71 GLN A C 1
ATOM 558 O O . GLN A 1 71 ? -15.651 -1.898 2.016 1.00 84.69 71 GLN A O 1
ATOM 563 N N . PHE A 1 72 ? -13.768 -1.829 3.223 1.00 77.44 72 PHE A N 1
ATOM 564 C CA . PHE A 1 72 ? -13.952 -3.049 3.986 1.00 77.44 72 PHE A CA 1
ATOM 565 C C . PHE A 1 72 ? -14.071 -2.698 5.469 1.00 77.44 72 PHE A C 1
ATOM 567 O O . PHE A 1 72 ? -13.273 -1.921 5.990 1.00 77.44 72 PHE A O 1
ATOM 574 N N . ARG A 1 73 ? -15.069 -3.277 6.153 1.00 74.81 73 ARG A N 1
ATOM 575 C CA . ARG A 1 73 ? -15.349 -3.032 7.584 1.00 74.81 73 ARG A CA 1
ATOM 576 C C . ARG A 1 73 ? -15.450 -1.543 7.955 1.00 74.81 73 ARG A C 1
ATOM 578 O O . ARG A 1 73 ? -15.033 -1.158 9.035 1.00 74.81 73 ARG A O 1
ATOM 585 N N . GLU A 1 74 ? -15.979 -0.716 7.052 1.00 78.44 74 GLU A N 1
ATOM 586 C CA . GLU A 1 74 ? -16.204 0.731 7.248 1.00 78.44 74 GLU A CA 1
ATOM 587 C C . GLU A 1 74 ? -14.944 1.585 7.478 1.00 78.44 74 GLU A C 1
ATOM 589 O O . GLU A 1 74 ? -15.030 2.809 7.462 1.00 78.44 74 GLU A O 1
ATOM 594 N N . THR A 1 75 ? -13.761 0.987 7.605 1.00 79.56 75 THR A N 1
ATOM 595 C CA . THR A 1 75 ? -12.531 1.722 7.931 1.00 79.56 75 THR A CA 1
ATOM 596 C C . THR A 1 75 ? -11.380 1.452 6.975 1.00 79.56 75 THR A C 1
ATOM 598 O O . THR A 1 75 ? -10.535 2.316 6.794 1.00 79.56 75 THR A O 1
ATOM 601 N N . ASN A 1 76 ? -11.338 0.284 6.332 1.00 81.44 76 ASN A N 1
ATOM 602 C CA . ASN A 1 76 ? -10.165 -0.141 5.570 1.00 81.44 76 ASN A CA 1
ATOM 603 C C . ASN A 1 76 ? -10.438 0.030 4.080 1.00 81.44 76 ASN A C 1
ATOM 605 O O . ASN A 1 76 ? -11.445 -0.469 3.585 1.00 81.44 76 ASN A O 1
ATOM 609 N N . TYR A 1 77 ? -9.541 0.666 3.335 1.00 84.62 77 TYR A N 1
ATOM 610 C CA . TYR A 1 77 ? -9.662 0.739 1.880 1.00 84.62 77 TYR A CA 1
ATOM 611 C C . TYR A 1 77 ? -8.745 -0.286 1.235 1.00 84.62 77 TYR A C 1
ATOM 613 O O . TYR A 1 77 ? -7.549 -0.334 1.518 1.00 84.62 77 TYR A O 1
ATOM 621 N N . GLN A 1 78 ? -9.323 -1.124 0.376 1.00 87.56 78 GLN A N 1
ATOM 622 C CA . GLN A 1 78 ? -8.593 -2.181 -0.308 1.00 87.56 78 GLN A CA 1
ATOM 623 C C . GLN A 1 78 ? -8.786 -2.096 -1.810 1.00 87.56 78 GLN A C 1
ATOM 625 O O . GLN A 1 78 ? -9.895 -1.855 -2.286 1.00 87.56 78 GLN A O 1
ATOM 630 N N . MET A 1 79 ? -7.715 -2.350 -2.553 1.00 88.69 79 MET A N 1
ATOM 631 C CA . MET A 1 79 ? -7.748 -2.490 -4.005 1.00 88.69 79 MET A CA 1
ATOM 632 C C . MET A 1 79 ? -6.920 -3.684 -4.471 1.00 88.69 79 MET A C 1
ATOM 634 O O . MET A 1 79 ? -6.079 -4.222 -3.754 1.00 88.69 79 MET A O 1
ATOM 638 N N . THR A 1 80 ? -7.169 -4.114 -5.699 1.00 90.12 80 THR A N 1
ATOM 639 C CA . THR A 1 80 ? -6.383 -5.131 -6.394 1.00 90.12 80 THR A CA 1
ATOM 640 C C . THR A 1 80 ? -5.615 -4.477 -7.529 1.00 90.12 80 THR A C 1
ATOM 642 O O . THR A 1 80 ? -6.214 -3.822 -8.385 1.00 90.12 80 THR A O 1
ATOM 645 N N . ILE A 1 81 ? -4.308 -4.708 -7.566 1.00 86.75 81 ILE A N 1
ATOM 646 C CA . ILE A 1 81 ? -3.402 -4.175 -8.587 1.00 86.75 81 ILE A CA 1
ATOM 647 C C . ILE A 1 81 ? -2.659 -5.324 -9.272 1.00 86.75 81 ILE A C 1
ATOM 649 O O . ILE A 1 81 ? -2.446 -6.389 -8.682 1.00 86.75 81 ILE A O 1
ATOM 653 N N . LYS A 1 82 ? -2.263 -5.120 -10.529 1.00 87.19 82 LYS A N 1
ATOM 654 C CA . LYS A 1 82 ? -1.341 -6.021 -11.234 1.00 87.19 82 LYS A CA 1
ATOM 655 C C . LYS A 1 82 ? 0.043 -5.386 -11.234 1.00 87.19 82 LYS A C 1
ATOM 657 O O . LYS A 1 82 ? 0.153 -4.171 -11.326 1.00 87.19 82 LYS A O 1
ATOM 662 N N . LEU A 1 83 ? 1.092 -6.208 -11.217 1.00 84.75 83 LEU A N 1
ATOM 663 C CA . LEU A 1 83 ? 2.475 -5.716 -11.185 1.00 84.75 83 LEU A CA 1
ATOM 664 C C . LEU A 1 83 ? 2.796 -4.754 -12.340 1.00 84.75 83 LEU A C 1
ATOM 666 O O . LEU A 1 83 ? 3.419 -3.728 -12.127 1.00 84.75 83 LEU A O 1
ATOM 670 N N . ARG A 1 84 ? 2.321 -5.055 -13.554 1.00 86.44 84 ARG A N 1
ATOM 671 C CA . ARG A 1 84 ? 2.537 -4.215 -14.747 1.00 86.44 84 ARG A CA 1
ATOM 672 C C . ARG A 1 84 ? 1.941 -2.801 -14.641 1.00 86.44 84 ARG A C 1
ATOM 674 O O . ARG A 1 84 ? 2.317 -1.936 -15.421 1.00 86.44 84 ARG A O 1
ATOM 681 N N . ASP A 1 85 ? 0.970 -2.618 -13.745 1.00 86.62 85 ASP A N 1
ATOM 682 C CA . ASP A 1 85 ? 0.249 -1.360 -13.527 1.00 86.62 85 ASP A CA 1
ATOM 683 C C . ASP A 1 85 ? 0.864 -0.586 -12.330 1.00 86.62 85 ASP A C 1
ATOM 685 O O . ASP A 1 85 ? 0.323 0.422 -11.874 1.00 86.62 85 ASP A O 1
ATOM 689 N N . LEU A 1 86 ? 2.012 -1.068 -11.830 1.00 84.50 86 LEU A N 1
ATOM 690 C CA . LEU A 1 86 ? 2.830 -0.482 -10.777 1.00 84.50 86 LEU A CA 1
ATOM 691 C C . LEU A 1 86 ? 4.169 -0.017 -11.361 1.00 84.50 86 LEU A C 1
ATOM 693 O O . LEU A 1 86 ? 4.886 -0.795 -11.989 1.00 84.50 86 LEU A O 1
ATOM 697 N N . THR A 1 87 ? 4.555 1.222 -11.085 1.00 85.81 87 THR A N 1
ATOM 698 C CA . THR A 1 87 ? 5.926 1.699 -11.307 1.00 85.81 87 THR A CA 1
ATOM 699 C C . THR A 1 87 ? 6.433 2.376 -10.050 1.00 85.81 87 THR A C 1
ATOM 701 O O . THR A 1 87 ? 5.646 2.960 -9.304 1.00 85.81 87 THR A O 1
ATOM 704 N N . TRP A 1 88 ? 7.738 2.319 -9.803 1.00 86.88 88 TRP A N 1
ATOM 705 C CA . TRP A 1 88 ? 8.304 2.891 -8.590 1.00 86.88 88 TRP A CA 1
ATOM 706 C C . TRP A 1 88 ? 9.692 3.472 -8.788 1.00 86.88 88 TRP A C 1
ATOM 708 O O . TRP A 1 88 ? 10.459 3.050 -9.653 1.00 86.88 88 TRP A O 1
ATOM 718 N N . GLU A 1 89 ? 10.012 4.422 -7.919 1.00 82.69 89 GLU A N 1
ATOM 719 C CA . GLU A 1 89 ? 11.328 5.030 -7.824 1.00 82.69 89 GLU A CA 1
ATOM 720 C C . GLU A 1 89 ? 11.965 4.619 -6.495 1.00 82.69 89 GLU A C 1
ATOM 722 O O . GLU A 1 89 ? 11.555 5.056 -5.417 1.00 82.69 89 GLU A O 1
ATOM 727 N N . ASN A 1 90 ? 12.985 3.761 -6.575 1.00 68.62 90 ASN A N 1
ATOM 728 C CA . ASN A 1 90 ? 13.831 3.432 -5.432 1.00 68.62 90 ASN A CA 1
ATOM 729 C C . ASN A 1 90 ? 14.772 4.619 -5.196 1.00 68.62 90 ASN A C 1
ATOM 731 O O . ASN A 1 90 ? 15.824 4.723 -5.829 1.00 68.62 90 ASN A O 1
ATOM 735 N N . GLN A 1 91 ? 14.384 5.562 -4.343 1.00 58.72 91 GLN A N 1
ATOM 736 C CA . GLN A 1 91 ? 15.237 6.715 -4.074 1.00 58.72 91 GLN A CA 1
ATOM 737 C C . GLN A 1 91 ? 16.438 6.309 -3.208 1.00 58.72 91 GLN A C 1
ATOM 739 O O . GLN A 1 91 ? 16.224 5.714 -2.152 1.00 58.72 91 GLN A O 1
ATOM 744 N N . PRO A 1 92 ? 17.691 6.653 -3.588 1.00 45.56 92 PRO A N 1
ATOM 745 C CA . PRO A 1 92 ? 18.853 6.291 -2.785 1.00 45.56 92 PRO A CA 1
ATOM 746 C C . PRO A 1 92 ? 18.811 6.945 -1.407 1.00 45.56 92 PRO A C 1
ATOM 748 O O . PRO A 1 92 ? 18.892 6.235 -0.428 1.00 45.56 92 PRO A O 1
ATOM 751 N N . TYR A 1 93 ? 18.618 8.260 -1.305 1.00 43.84 93 TYR A N 1
ATOM 752 C CA . TYR A 1 93 ? 18.403 8.983 -0.047 1.00 43.84 93 TYR A CA 1
ATOM 753 C C . TYR A 1 93 ? 17.862 10.369 -0.416 1.00 43.84 93 TYR A C 1
ATOM 755 O O . TYR A 1 93 ? 18.659 11.229 -0.792 1.00 43.84 93 TYR A O 1
ATOM 763 N N . LYS A 1 94 ? 16.533 10.577 -0.395 1.00 31.05 94 LYS A N 1
ATOM 764 C CA . LYS A 1 94 ? 15.869 11.906 -0.364 1.00 31.05 94 LYS A CA 1
ATOM 765 C C . LYS A 1 94 ? 14.330 11.812 -0.274 1.00 31.05 94 LYS A C 1
ATOM 767 O O . LYS A 1 94 ? 13.638 12.329 -1.129 1.00 31.05 94 LYS A O 1
ATOM 772 N N . ILE A 1 95 ? 13.842 11.185 0.801 1.00 38.88 95 ILE A N 1
ATOM 773 C CA . ILE A 1 95 ? 12.482 11.244 1.388 1.00 38.88 95 ILE A CA 1
ATOM 774 C C . ILE A 1 95 ? 11.347 11.763 0.479 1.00 38.88 95 ILE A C 1
ATOM 776 O O . ILE A 1 95 ? 11.284 12.963 0.205 1.00 38.88 95 ILE A O 1
ATOM 780 N N . ARG A 1 96 ? 10.367 10.888 0.205 1.00 36.88 96 ARG A N 1
ATOM 781 C CA . ARG A 1 96 ? 8.910 11.152 0.284 1.00 36.88 96 ARG A CA 1
ATOM 782 C C . ARG A 1 96 ? 8.151 9.833 0.086 1.00 36.88 96 ARG A C 1
ATOM 784 O O . ARG A 1 96 ? 8.326 9.207 -0.941 1.00 36.88 96 ARG A O 1
ATOM 791 N N . GLY A 1 97 ? 7.360 9.394 1.067 1.00 34.91 97 GLY A N 1
ATOM 792 C CA . GLY A 1 97 ? 6.437 8.251 0.951 1.00 34.91 97 GLY A CA 1
ATOM 793 C C . GLY A 1 97 ? 6.951 6.882 1.424 1.00 34.91 97 GLY A C 1
ATOM 794 O O . GLY A 1 97 ? 7.785 6.245 0.791 1.00 34.91 97 GLY A O 1
ATOM 795 N N . SER A 1 98 ? 6.398 6.391 2.535 1.00 36.25 98 SER A N 1
ATOM 796 C CA . SER A 1 98 ? 6.693 5.081 3.133 1.00 36.25 98 SER A CA 1
ATOM 797 C C . SER A 1 98 ? 5.813 3.980 2.553 1.00 36.25 98 SER A C 1
ATOM 799 O O . SER A 1 98 ? 4.595 4.020 2.698 1.00 36.25 98 SER A O 1
ATOM 801 N N . MET A 1 99 ? 6.414 2.932 1.995 1.00 45.12 99 MET A N 1
ATOM 802 C CA . MET A 1 99 ? 5.712 1.669 1.752 1.00 45.12 99 MET A CA 1
ATOM 803 C C . MET A 1 99 ? 6.008 0.669 2.873 1.00 45.12 99 MET A C 1
ATOM 805 O O . MET A 1 99 ? 7.175 0.428 3.182 1.00 45.12 99 MET A O 1
ATOM 809 N N . VAL A 1 100 ? 4.971 0.040 3.433 1.00 38.00 100 VAL A N 1
ATOM 810 C CA . VAL A 1 100 ? 5.106 -1.106 4.347 1.00 38.00 100 VAL A CA 1
ATOM 811 C C . VAL A 1 100 ? 4.710 -2.384 3.602 1.00 38.00 100 VAL A C 1
ATOM 813 O O . VAL A 1 100 ? 3.533 -2.628 3.325 1.00 38.00 100 VAL A O 1
ATOM 816 N N . ILE A 1 101 ? 5.708 -3.203 3.259 1.00 37.12 101 ILE A N 1
ATOM 817 C CA . ILE A 1 101 ? 5.505 -4.546 2.699 1.00 37.12 101 ILE A CA 1
ATOM 818 C C . ILE A 1 101 ? 5.414 -5.523 3.866 1.00 37.12 101 ILE A C 1
ATOM 820 O O . ILE A 1 101 ? 6.391 -5.689 4.596 1.00 37.12 101 ILE A O 1
ATOM 824 N N . HIS A 1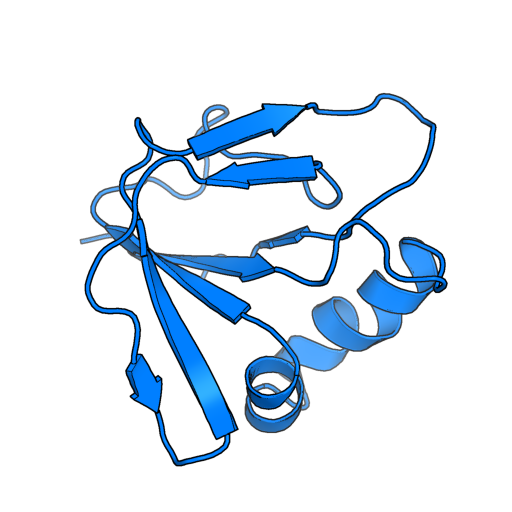 102 ? 4.274 -6.196 4.009 1.00 32.66 102 HIS A N 1
ATOM 825 C CA . HIS A 1 102 ? 4.184 -7.398 4.834 1.00 32.66 102 HIS A CA 1
ATOM 826 C C . HIS A 1 102 ? 4.198 -8.620 3.922 1.00 32.66 102 HIS A C 1
ATOM 828 O O . HIS A 1 102 ? 3.350 -8.765 3.039 1.00 32.66 102 HIS A O 1
ATOM 834 N N . MET A 1 103 ? 5.174 -9.495 4.146 1.00 28.27 103 MET A N 1
ATOM 835 C CA . MET A 1 103 ? 5.156 -10.858 3.629 1.00 28.27 103 MET A CA 1
ATOM 836 C C . MET A 1 103 ? 4.673 -11.778 4.758 1.00 28.27 103 MET A C 1
ATOM 838 O O . MET A 1 103 ? 5.108 -11.570 5.894 1.00 28.27 103 MET A O 1
ATOM 842 N N . PRO A 1 104 ? 3.790 -12.752 4.488 1.00 31.28 104 PRO A N 1
ATOM 843 C CA . PRO A 1 104 ? 3.571 -13.865 5.405 1.00 31.28 104 PRO A CA 1
ATOM 844 C C . PRO A 1 104 ? 4.813 -14.760 5.524 1.00 31.28 104 PRO A C 1
ATOM 846 O O . PRO A 1 104 ? 5.598 -14.835 4.545 1.00 31.28 104 PRO A O 1
#

Foldseek 3Di:
DFKWKKWWDALADPDFQVVVCVVQVVCCVVCVVVSQLRTEIEMEPPDDPPDPLDADFQKDKDFQDWADFDDDPVRGTYIYGYSVRIDTDNDPDDDTIGMHIDGD

pLDDT: mean 75.53, std 16.48, range [28.27, 90.12]